Protein AF-A0A317LVK3-F1 (afdb_monomer_lite)

Secondary structure (DSSP, 8-state):
-HHHHHHHHHHHHHH-TTTTSSS-HHHHHHHHHHHHHH--S---HHHHHHHHGGGHHHH--TT------HHHHHHHHHH----SEEEEEETTEEEEEEE-SS-TTSPTT-B--EETTEEHHHHHHHHHTTS--STT--HHHHHHHHHHHHHHGGGS-S--S-SS---

Sequence (167 aa):
MKADILFLKRKLEKIHPDLYRYTPRPAFKTFFDSLYYSINKPMNEQGFFSLITLLHAKTGDGHTMLLPSETMTNHTNTRGKLLPFTLTYIDGKLYIVENCSADSSIEKGEEIVKINGEKTAAIMSQLMARQIRDGYNQTYPIWILNHYFRGLLQFRVRSARSLFPRT

Foldseek 3Di:
DLVVLVVVVVCCVVDPPPQCVQPHPVRVVVLSVLLNVVPPDDDDQLQNLLSCLLVQQNSLAQPDDDDGDPVVVVCLVPPNPFDQFQWADDPLWIFGCDGRDPDPVDDGGDTDQDDPNHGVSVLLVSLQSSDHHRRPDSPVSRVCCNVCVRSSSSSGDPDDPDSDDDD

Radius of gyration: 17.15 Å; chains: 1; bounding box: 38×33×48 Å

Structure (mmCIF, N/CA/C/O backbone):
data_AF-A0A317LVK3-F1
#
_entry.id   AF-A0A317LVK3-F1
#
loop_
_atom_site.group_PDB
_atom_site.id
_atom_site.type_symbol
_atom_site.label_atom_id
_atom_site.label_alt_id
_atom_site.label_comp_id
_atom_site.label_asym_id
_atom_site.label_entity_id
_atom_site.label_seq_id
_atom_site.pdbx_PDB_ins_code
_atom_site.Cartn_x
_atom_site.Cartn_y
_atom_site.Cartn_z
_atom_site.occupancy
_atom_site.B_iso_or_equiv
_atom_site.auth_seq_id
_atom_site.auth_comp_id
_atom_site.auth_asym_id
_atom_site.auth_atom_id
_atom_site.pdbx_PDB_model_num
ATOM 1 N N . MET A 1 1 ? 9.146 14.727 -10.395 1.00 93.44 1 MET A N 1
ATOM 2 C CA . MET A 1 1 ? 8.175 13.605 -10.373 1.00 93.44 1 MET A CA 1
ATOM 3 C C . MET A 1 1 ? 8.176 12.761 -11.649 1.00 93.44 1 MET A C 1
ATOM 5 O O . MET A 1 1 ? 8.537 11.597 -11.576 1.00 93.44 1 MET A O 1
ATOM 9 N N . LYS A 1 2 ? 7.799 13.280 -12.833 1.00 95.81 2 LYS A N 1
ATOM 10 C CA . LYS A 1 2 ? 7.800 12.469 -14.078 1.00 95.81 2 LYS A CA 1
ATOM 11 C C . LYS A 1 2 ? 9.177 11.889 -14.428 1.00 95.81 2 LYS A C 1
ATOM 13 O O . LYS A 1 2 ? 9.276 10.714 -14.765 1.00 95.81 2 LYS A O 1
ATOM 18 N N . ALA A 1 3 ? 10.230 12.698 -14.306 1.00 96.56 3 ALA A N 1
ATOM 19 C CA . ALA A 1 3 ? 11.607 12.240 -14.488 1.00 96.56 3 ALA A CA 1
ATOM 20 C C . ALA A 1 3 ? 11.991 11.138 -13.480 1.00 96.56 3 ALA A C 1
ATOM 22 O O . ALA A 1 3 ? 12.638 10.169 -13.867 1.00 96.56 3 ALA A O 1
ATOM 23 N N . ASP A 1 4 ? 11.517 11.229 -12.234 1.00 95.88 4 ASP A N 1
ATOM 24 C CA . ASP A 1 4 ? 11.780 10.234 -11.186 1.00 95.88 4 ASP A CA 1
ATOM 25 C C . ASP A 1 4 ? 11.115 8.884 -11.492 1.00 95.88 4 ASP A C 1
ATOM 27 O O . ASP A 1 4 ? 11.733 7.844 -11.290 1.00 95.88 4 ASP A O 1
ATOM 31 N N . ILE A 1 5 ? 9.902 8.877 -12.067 1.00 96.94 5 ILE A N 1
ATOM 32 C CA . ILE A 1 5 ? 9.251 7.645 -12.556 1.00 96.94 5 ILE A CA 1
ATOM 33 C C . ILE A 1 5 ? 10.097 6.972 -13.642 1.00 96.94 5 ILE A C 1
ATOM 35 O O . ILE A 1 5 ? 10.310 5.759 -13.603 1.00 96.94 5 ILE A O 1
ATOM 39 N N . LEU A 1 6 ? 10.601 7.750 -14.606 1.00 97.62 6 LEU A N 1
ATOM 40 C CA . LEU A 1 6 ? 11.443 7.224 -15.684 1.00 97.62 6 LEU A CA 1
ATOM 41 C C . LEU A 1 6 ? 12.787 6.712 -15.155 1.00 97.62 6 LEU A C 1
ATOM 43 O O . LEU A 1 6 ? 13.278 5.677 -15.608 1.00 97.62 6 LEU A O 1
ATOM 47 N N . PHE A 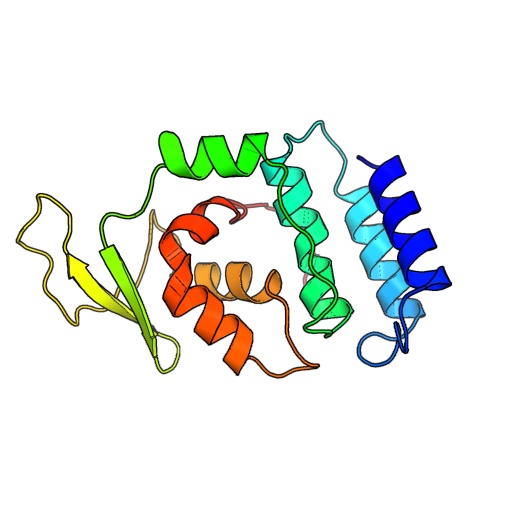1 7 ? 13.373 7.417 -14.187 1.00 97.81 7 PHE A N 1
ATOM 48 C CA . PHE A 1 7 ? 14.594 6.996 -13.514 1.00 97.81 7 PHE A CA 1
ATOM 49 C C . PHE A 1 7 ? 14.388 5.684 -12.751 1.00 97.81 7 PHE A C 1
ATOM 51 O O . PHE A 1 7 ? 15.159 4.745 -12.949 1.00 97.81 7 PHE A O 1
ATOM 58 N N . LEU A 1 8 ? 13.325 5.591 -11.947 1.00 97.38 8 LEU A N 1
ATOM 59 C CA . LEU A 1 8 ? 12.967 4.393 -11.190 1.00 97.38 8 LEU A CA 1
ATOM 60 C C . LEU A 1 8 ? 12.777 3.192 -12.120 1.00 97.38 8 LEU A C 1
ATOM 62 O O . LEU A 1 8 ? 13.405 2.157 -11.905 1.00 97.38 8 LEU A O 1
ATOM 66 N N . LYS A 1 9 ? 11.996 3.351 -13.200 1.00 98.00 9 LYS A N 1
ATOM 67 C CA . LYS A 1 9 ? 11.800 2.304 -14.214 1.00 98.00 9 LYS A CA 1
ATOM 68 C C . LYS A 1 9 ? 13.133 1.794 -14.750 1.00 98.00 9 LYS A C 1
ATOM 70 O O . LYS A 1 9 ? 13.418 0.605 -14.674 1.00 98.00 9 LYS A O 1
ATOM 75 N N . ARG A 1 10 ? 13.970 2.708 -15.251 1.00 98.25 10 ARG A N 1
ATOM 76 C CA . ARG A 1 10 ? 15.276 2.374 -15.832 1.00 98.25 10 ARG A CA 1
ATOM 77 C C . ARG A 1 10 ? 16.188 1.662 -14.841 1.00 98.25 10 ARG A C 1
ATOM 79 O O . ARG A 1 10 ? 16.959 0.796 -15.241 1.00 98.25 10 ARG A O 1
ATOM 86 N N . LYS A 1 11 ? 16.160 2.062 -13.567 1.00 97.94 11 LYS A N 1
ATOM 87 C CA . LYS A 1 11 ? 16.967 1.425 -12.525 1.00 97.94 11 LYS A CA 1
ATOM 88 C C . LYS A 1 11 ? 16.484 0.009 -12.257 1.00 97.94 11 LYS A C 1
ATOM 90 O O . LYS A 1 11 ? 17.312 -0.889 -12.328 1.00 97.94 11 LYS A O 1
ATOM 95 N N . LEU A 1 12 ? 15.182 -0.197 -12.064 1.00 97.75 12 LEU A N 1
ATOM 96 C CA . LEU A 1 12 ? 14.600 -1.530 -11.882 1.00 97.75 12 LEU A CA 1
ATOM 97 C C . LEU A 1 12 ? 14.933 -2.448 -13.058 1.00 97.75 12 LEU A C 1
ATOM 99 O O . LEU A 1 12 ? 15.465 -3.529 -12.846 1.00 97.75 12 LEU A O 1
ATOM 103 N N . GLU A 1 13 ? 14.715 -1.994 -14.296 1.00 97.62 13 GLU A N 1
ATOM 104 C CA . GLU A 1 13 ? 15.012 -2.784 -15.501 1.00 97.62 13 GLU A CA 1
ATOM 105 C C . GLU A 1 13 ? 16.497 -3.157 -15.629 1.00 97.62 13 GLU A C 1
ATOM 107 O O . GLU A 1 13 ? 16.818 -4.145 -16.286 1.00 97.62 13 GLU A O 1
ATOM 112 N N . LYS A 1 14 ? 17.396 -2.370 -15.024 1.00 97.81 14 LYS A N 1
ATOM 113 C CA . LYS A 1 14 ? 18.843 -2.599 -15.066 1.00 97.81 14 LYS A CA 1
ATOM 114 C C . LYS A 1 14 ? 19.342 -3.512 -13.945 1.00 97.81 14 LYS A C 1
ATOM 116 O O . LYS A 1 14 ? 20.298 -4.244 -14.178 1.00 97.81 14 LYS A O 1
ATOM 121 N N . ILE A 1 15 ? 18.790 -3.398 -12.735 1.00 97.12 15 ILE A N 1
ATOM 122 C CA . ILE A 1 15 ? 19.402 -3.980 -11.525 1.00 97.12 15 ILE A CA 1
ATOM 123 C C . ILE A 1 15 ? 18.522 -4.997 -10.800 1.00 97.12 15 ILE A C 1
ATOM 125 O O . ILE A 1 15 ? 19.053 -5.777 -10.018 1.00 97.12 15 ILE A O 1
ATOM 129 N N . HIS A 1 16 ? 17.201 -4.973 -10.997 1.00 96.81 16 HIS A N 1
ATOM 130 C CA . HIS A 1 16 ? 16.296 -5.816 -10.223 1.00 96.81 16 HIS A CA 1
ATOM 131 C C . HIS A 1 16 ? 16.296 -7.246 -10.788 1.00 96.81 16 HIS A C 1
ATOM 133 O O . HIS A 1 16 ? 15.972 -7.427 -11.968 1.00 96.81 16 HIS A O 1
ATOM 139 N N . PRO A 1 17 ? 16.617 -8.268 -9.976 1.00 94.25 17 PRO A N 1
ATOM 140 C CA . PRO A 1 17 ? 16.591 -9.658 -10.423 1.00 94.25 17 PRO A CA 1
ATOM 141 C C . PRO A 1 17 ? 15.154 -10.086 -10.731 1.00 94.25 17 PRO A C 1
ATOM 143 O O . PRO A 1 17 ? 14.233 -9.697 -10.019 1.00 94.25 17 PRO A O 1
ATOM 146 N N . ASP A 1 18 ? 14.941 -10.863 -11.795 1.00 94.56 18 ASP A N 1
ATOM 147 C CA . ASP A 1 18 ? 13.629 -11.445 -12.118 1.00 94.56 18 ASP A CA 1
ATOM 148 C C . ASP A 1 18 ? 12.451 -10.443 -12.130 1.00 94.56 18 ASP A C 1
ATOM 150 O O . ASP A 1 18 ? 11.311 -10.802 -11.838 1.00 94.56 18 ASP A O 1
ATOM 154 N N . LEU A 1 19 ? 12.691 -9.180 -12.518 1.00 96.88 19 LEU A N 1
ATOM 155 C CA . LEU A 1 19 ? 11.702 -8.088 -12.452 1.00 96.88 19 LEU A CA 1
ATOM 156 C C . LEU A 1 19 ? 10.328 -8.440 -13.053 1.00 96.88 19 LEU A C 1
ATOM 158 O O . LEU A 1 19 ? 9.294 -7.954 -12.600 1.00 96.88 19 LEU A O 1
ATOM 162 N N . TYR A 1 20 ? 10.318 -9.277 -14.091 1.00 97.44 20 TYR A N 1
ATOM 163 C CA . TYR A 1 20 ? 9.113 -9.639 -14.836 1.00 97.44 20 TYR A CA 1
ATOM 164 C C . TYR A 1 20 ? 8.439 -10.933 -14.367 1.00 97.44 20 TYR A C 1
ATOM 166 O O . TYR A 1 20 ? 7.488 -11.377 -15.008 1.00 97.44 20 TYR A O 1
ATOM 174 N N . ARG A 1 21 ? 8.906 -11.542 -13.269 1.00 96.38 21 ARG A N 1
ATOM 175 C CA . ARG A 1 21 ? 8.413 -12.833 -12.763 1.00 96.38 21 ARG A CA 1
ATOM 176 C C . ARG A 1 21 ? 6.918 -12.825 -12.449 1.00 96.38 21 ARG A C 1
ATOM 178 O O . ARG A 1 21 ? 6.221 -13.763 -12.815 1.00 96.38 21 ARG A O 1
ATOM 185 N N . TYR A 1 22 ? 6.431 -11.769 -11.797 1.00 95.81 22 TYR A N 1
ATOM 186 C CA . TYR A 1 22 ? 5.023 -11.652 -11.384 1.00 95.81 22 TYR A CA 1
ATOM 187 C C . TYR A 1 22 ? 4.207 -10.688 -12.248 1.00 95.81 22 TYR A C 1
ATOM 189 O O . TYR A 1 22 ? 2.977 -10.761 -12.266 1.00 95.81 22 TYR A O 1
ATOM 197 N N . THR A 1 23 ? 4.884 -9.799 -12.981 1.00 96.94 23 THR A N 1
ATOM 198 C CA . THR A 1 23 ? 4.265 -8.867 -13.928 1.00 96.94 23 THR A CA 1
ATOM 199 C C . THR A 1 23 ? 5.014 -8.923 -15.263 1.00 96.94 23 THR A C 1
ATOM 201 O O . THR A 1 23 ? 6.120 -8.387 -15.356 1.00 96.94 23 THR A O 1
ATOM 204 N N . PRO A 1 24 ? 4.423 -9.502 -16.325 1.00 97.62 24 PRO A N 1
ATOM 205 C CA . PRO A 1 24 ? 5.060 -9.572 -17.637 1.00 97.62 24 PRO A CA 1
ATOM 206 C C . PRO A 1 24 ? 5.443 -8.193 -18.180 1.00 97.62 24 PRO A C 1
ATOM 208 O O . PRO A 1 24 ? 4.739 -7.205 -17.954 1.00 97.62 24 PRO A O 1
ATOM 211 N N . ARG A 1 25 ? 6.523 -8.125 -18.969 1.00 97.75 25 ARG A N 1
ATOM 212 C CA . ARG A 1 25 ? 7.073 -6.868 -19.511 1.00 97.75 25 ARG A CA 1
ATOM 213 C C . ARG A 1 25 ? 6.023 -5.935 -20.152 1.00 97.75 25 ARG A C 1
ATOM 215 O O . ARG A 1 25 ? 6.077 -4.742 -19.848 1.00 97.75 25 ARG A O 1
ATOM 222 N N . PRO A 1 26 ? 5.053 -6.403 -20.970 1.00 98.06 26 PRO A N 1
ATOM 223 C CA . PRO A 1 26 ? 4.007 -5.527 -21.507 1.00 98.06 26 PRO A CA 1
ATOM 224 C C . PRO A 1 26 ? 3.135 -4.893 -20.414 1.00 98.06 26 PRO A C 1
ATOM 226 O O . PRO A 1 26 ? 2.924 -3.683 -20.419 1.00 98.06 26 PRO A O 1
ATOM 229 N N . ALA A 1 27 ? 2.698 -5.682 -19.429 1.00 98.00 27 ALA A N 1
ATOM 230 C CA . ALA A 1 27 ? 1.905 -5.191 -18.303 1.00 98.00 27 ALA A CA 1
ATOM 231 C C . ALA A 1 27 ? 2.712 -4.234 -17.410 1.00 98.00 27 ALA A C 1
ATOM 233 O O . ALA A 1 27 ? 2.187 -3.220 -16.951 1.00 98.00 27 ALA A O 1
ATOM 234 N N . PHE A 1 28 ? 4.002 -4.513 -17.209 1.00 97.75 28 PHE A N 1
ATOM 235 C CA . PHE A 1 28 ? 4.907 -3.653 -16.449 1.00 97.75 28 PHE A CA 1
ATOM 236 C C . PHE A 1 28 ? 5.117 -2.301 -17.145 1.00 97.75 28 PHE A C 1
ATOM 238 O O . PHE A 1 28 ? 5.087 -1.252 -16.499 1.00 97.75 28 PHE A O 1
ATOM 245 N N . LYS A 1 29 ? 5.245 -2.301 -18.480 1.00 97.94 29 LYS A N 1
ATOM 246 C CA . LYS A 1 29 ? 5.276 -1.073 -19.283 1.00 97.94 29 LYS A CA 1
ATOM 247 C C . LYS A 1 29 ? 3.986 -0.267 -19.104 1.00 97.94 29 LYS A C 1
ATOM 249 O O . LYS A 1 29 ? 4.071 0.906 -18.756 1.00 97.94 29 LYS A O 1
ATOM 254 N N . THR A 1 30 ? 2.818 -0.891 -19.275 1.00 98.19 30 THR A N 1
ATOM 255 C CA . THR A 1 30 ? 1.515 -0.223 -19.104 1.00 98.19 30 THR A CA 1
ATOM 256 C C . THR A 1 30 ? 1.337 0.344 -17.696 1.00 98.19 30 THR A C 1
ATOM 258 O O . THR A 1 30 ? 0.798 1.439 -17.533 1.00 98.19 30 THR A O 1
ATOM 261 N N . PHE A 1 31 ? 1.822 -0.359 -16.670 1.00 97.75 31 PHE A N 1
ATOM 262 C CA . PHE A 1 31 ? 1.825 0.138 -15.297 1.00 97.75 31 PHE A CA 1
ATOM 263 C C . PHE A 1 31 ? 2.640 1.432 -15.167 1.00 97.75 31 PHE A C 1
ATOM 265 O O . PHE A 1 31 ? 2.116 2.431 -14.677 1.00 97.75 31 PHE A O 1
ATOM 272 N N . PHE A 1 32 ? 3.882 1.453 -15.658 1.00 98.12 32 PHE A N 1
ATOM 273 C CA . PHE A 1 32 ? 4.721 2.655 -15.610 1.00 98.12 32 PHE A CA 1
ATOM 274 C C . PHE A 1 32 ? 4.169 3.816 -16.439 1.00 98.12 32 PHE A C 1
ATOM 276 O O . PHE A 1 32 ? 4.235 4.960 -15.989 1.00 98.12 32 PHE A O 1
ATOM 283 N N . ASP A 1 33 ? 3.590 3.536 -17.608 1.00 97.81 33 ASP A N 1
ATOM 284 C CA . ASP A 1 33 ? 2.914 4.548 -18.422 1.00 97.81 33 ASP A CA 1
ATOM 285 C C . ASP A 1 33 ? 1.730 5.145 -17.635 1.00 97.81 33 ASP A C 1
ATOM 287 O O . ASP A 1 33 ? 1.583 6.365 -17.554 1.00 97.81 33 ASP A O 1
ATOM 291 N N . SER A 1 34 ? 0.945 4.302 -16.953 1.00 97.00 34 SER A N 1
ATOM 292 C CA . SER A 1 34 ? -0.172 4.742 -16.103 1.00 97.00 34 SER A CA 1
ATOM 293 C C . SER A 1 34 ? 0.297 5.636 -14.949 1.00 97.00 34 SER A C 1
ATOM 295 O O . SER A 1 34 ? -0.292 6.692 -14.714 1.00 97.00 34 SER A O 1
ATOM 297 N N . LEU A 1 35 ? 1.392 5.273 -14.265 1.00 95.62 35 LEU A N 1
ATOM 298 C CA . LEU A 1 35 ? 1.994 6.132 -13.238 1.00 95.62 35 LEU A CA 1
ATOM 299 C C . LEU A 1 35 ? 2.423 7.480 -13.831 1.00 95.62 35 LEU A C 1
ATOM 301 O O . LEU A 1 35 ? 2.094 8.530 -13.281 1.00 95.62 35 LEU A O 1
ATOM 305 N N . TYR A 1 36 ? 3.114 7.466 -14.971 1.00 96.69 36 TYR A N 1
ATOM 306 C CA . TYR A 1 36 ? 3.607 8.674 -15.628 1.00 96.69 36 TYR A CA 1
ATOM 307 C C . TYR A 1 36 ? 2.476 9.640 -16.015 1.00 96.69 36 TYR A C 1
ATOM 309 O O . TYR A 1 36 ? 2.575 10.841 -15.749 1.00 96.69 36 TYR A O 1
ATOM 317 N N . TYR A 1 37 ? 1.394 9.130 -16.612 1.00 96.06 37 TYR A N 1
ATOM 318 C CA . TYR A 1 37 ? 0.253 9.946 -17.037 1.00 96.06 37 TYR A CA 1
ATOM 319 C C . TYR A 1 37 ? -0.650 10.380 -15.877 1.00 96.06 37 TYR A C 1
ATOM 321 O O . TYR A 1 37 ? -1.288 11.428 -15.974 1.00 96.06 37 TYR A O 1
ATOM 329 N N . SER A 1 38 ? -0.652 9.654 -14.753 1.00 93.88 38 SER A N 1
ATOM 330 C CA . SER A 1 38 ? -1.362 10.089 -13.541 1.00 93.88 38 SER A CA 1
ATOM 331 C C . SER A 1 38 ? -0.775 11.363 -12.914 1.00 93.88 38 SER A C 1
ATOM 333 O O . SER A 1 38 ? -1.480 12.091 -12.214 1.00 93.88 38 SER A O 1
ATOM 335 N N . ILE A 1 39 ? 0.490 11.687 -13.210 1.00 93.12 39 ILE A N 1
ATOM 336 C CA . ILE A 1 39 ? 1.147 12.929 -12.781 1.00 93.12 39 ILE A CA 1
ATOM 337 C C . ILE A 1 39 ? 0.735 14.060 -13.736 1.00 93.12 39 ILE A C 1
ATOM 339 O O . ILE A 1 39 ? 1.494 14.496 -14.605 1.00 93.12 39 ILE A O 1
ATOM 343 N N . ASN A 1 40 ? -0.509 14.513 -13.598 1.00 91.69 40 ASN A N 1
ATOM 344 C CA . ASN A 1 40 ? -1.114 15.569 -14.419 1.00 91.69 40 ASN A CA 1
ATOM 345 C C . ASN A 1 40 ? -1.224 16.926 -13.704 1.00 91.69 40 ASN A C 1
ATOM 347 O O . ASN A 1 40 ? -1.614 17.917 -14.314 1.00 91.69 40 ASN A O 1
ATOM 351 N N . LYS A 1 41 ? -0.845 16.982 -12.427 1.00 89.69 41 LYS A N 1
ATOM 352 C CA . LYS A 1 41 ? -0.810 18.186 -11.594 1.00 89.69 41 LYS A CA 1
ATOM 353 C C . LYS A 1 41 ? 0.336 18.094 -10.583 1.00 89.69 41 LYS A C 1
ATOM 355 O O . LYS A 1 41 ? 0.813 16.986 -10.322 1.00 89.69 41 LYS A O 1
ATOM 360 N N . PRO A 1 42 ? 0.780 19.218 -9.998 1.00 89.62 42 PRO A N 1
ATOM 361 C CA . PRO A 1 42 ? 1.693 19.183 -8.865 1.00 89.62 42 PRO A CA 1
ATOM 362 C C . PRO A 1 42 ? 1.136 18.304 -7.736 1.00 89.62 42 PRO A C 1
ATOM 364 O O . PRO A 1 42 ? -0.050 18.361 -7.410 1.00 89.62 42 PRO A O 1
ATOM 367 N N . MET A 1 43 ? 1.997 17.480 -7.150 1.00 90.81 43 MET A N 1
ATOM 368 C CA . MET A 1 43 ? 1.699 16.620 -6.009 1.00 90.81 43 MET A CA 1
ATOM 369 C C . MET A 1 43 ? 2.773 16.864 -4.957 1.00 90.81 43 MET A C 1
ATOM 371 O O . MET A 1 43 ? 3.926 17.140 -5.292 1.00 90.81 43 MET A O 1
ATOM 375 N N . ASN A 1 44 ? 2.391 16.763 -3.690 1.00 90.94 44 ASN A N 1
ATOM 376 C CA . AS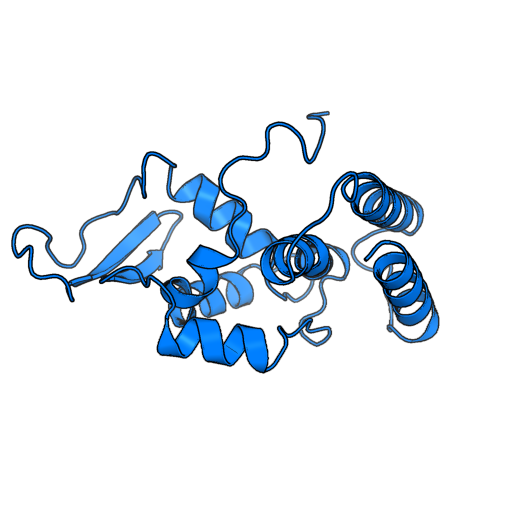N A 1 44 ? 3.356 16.739 -2.602 1.00 90.94 44 ASN A CA 1
ATOM 377 C C . ASN A 1 44 ? 4.030 15.359 -2.512 1.00 90.94 44 ASN A C 1
ATOM 379 O O . ASN A 1 44 ? 3.610 14.394 -3.160 1.00 90.94 44 ASN A O 1
ATOM 383 N N . GLU A 1 45 ? 5.062 15.270 -1.677 1.00 91.56 45 GLU A N 1
ATOM 384 C CA . GLU A 1 45 ? 5.811 14.033 -1.456 1.00 91.56 45 GLU A CA 1
ATOM 385 C C . GLU A 1 45 ? 4.899 12.865 -1.062 1.00 91.56 45 GLU A C 1
ATOM 387 O O . GLU A 1 45 ? 4.984 11.799 -1.659 1.00 91.56 45 GLU A O 1
ATOM 392 N N . GLN A 1 46 ? 3.963 13.079 -0.133 1.00 90.19 46 GLN A N 1
ATOM 393 C CA . GLN A 1 46 ? 3.028 12.048 0.323 1.00 90.19 46 GLN A CA 1
ATOM 394 C C . GLN A 1 46 ? 2.182 11.479 -0.821 1.00 90.19 46 GLN A C 1
ATOM 396 O O . GLN A 1 46 ? 2.011 10.263 -0.921 1.00 90.19 46 GLN A O 1
ATOM 401 N N . GLY A 1 47 ? 1.660 12.338 -1.699 1.00 91.81 47 GLY A N 1
ATOM 402 C CA . GLY A 1 47 ? 0.885 11.922 -2.863 1.00 91.81 47 GLY A CA 1
ATOM 403 C C . GLY A 1 47 ? 1.734 11.147 -3.869 1.00 91.81 47 GLY A C 1
ATOM 404 O O . GLY A 1 47 ? 1.291 10.117 -4.375 1.00 91.81 47 GLY A O 1
ATOM 405 N N . PHE A 1 48 ? 2.961 11.606 -4.124 1.00 93.81 48 PHE A N 1
ATOM 406 C CA . PHE A 1 48 ? 3.894 10.913 -5.011 1.00 93.81 48 PHE A CA 1
ATOM 407 C C . PHE A 1 48 ? 4.324 9.555 -4.438 1.00 93.81 48 PHE A C 1
ATOM 409 O O . PHE A 1 48 ? 4.277 8.549 -5.141 1.00 93.81 48 PHE A O 1
ATOM 416 N N . PHE A 1 49 ? 4.642 9.492 -3.145 1.00 93.81 49 PHE A N 1
ATOM 417 C CA . PHE A 1 49 ? 4.994 8.267 -2.429 1.00 93.81 49 PHE A CA 1
ATOM 418 C C . PHE A 1 49 ? 3.849 7.244 -2.452 1.00 93.81 49 PHE A C 1
ATOM 420 O O . PHE A 1 49 ? 4.041 6.072 -2.783 1.00 93.81 49 PHE A O 1
ATOM 427 N N . SER A 1 50 ? 2.619 7.703 -2.205 1.00 92.94 50 SER A N 1
ATOM 428 C CA . SER A 1 50 ? 1.408 6.872 -2.279 1.00 92.94 50 SER A CA 1
ATOM 429 C C . SER A 1 50 ? 1.147 6.316 -3.684 1.00 92.94 50 SER A C 1
ATOM 431 O O . SER A 1 50 ? 0.457 5.305 -3.823 1.00 92.94 50 SER A O 1
ATOM 433 N N . LEU A 1 51 ? 1.654 6.976 -4.727 1.00 93.88 51 LEU A N 1
ATOM 434 C CA . LEU A 1 51 ? 1.550 6.528 -6.112 1.00 93.88 51 LEU A CA 1
ATOM 435 C C . LEU A 1 51 ? 2.623 5.476 -6.435 1.00 93.88 51 LEU A C 1
ATOM 437 O O . LEU A 1 51 ? 2.291 4.402 -6.931 1.00 93.88 51 LEU A O 1
ATOM 441 N N . ILE A 1 52 ? 3.894 5.757 -6.130 1.00 95.56 52 ILE A N 1
ATOM 442 C CA . ILE A 1 52 ? 5.011 4.865 -6.488 1.00 95.56 52 ILE A CA 1
ATOM 443 C C . ILE A 1 52 ? 5.022 3.561 -5.685 1.00 95.56 52 ILE A C 1
ATOM 445 O O . ILE A 1 52 ? 5.432 2.536 -6.216 1.00 95.56 52 ILE A O 1
ATOM 449 N N . THR A 1 53 ? 4.509 3.555 -4.452 1.00 96.06 53 THR A N 1
ATOM 450 C CA . THR A 1 53 ? 4.417 2.342 -3.611 1.00 96.06 53 THR A CA 1
ATOM 451 C C . THR A 1 53 ? 3.496 1.261 -4.182 1.00 96.06 53 THR A C 1
ATOM 453 O O . THR A 1 53 ? 3.621 0.097 -3.808 1.00 96.06 53 THR A O 1
ATOM 456 N N . LEU A 1 54 ? 2.636 1.582 -5.159 1.00 95.69 54 LEU A N 1
ATOM 457 C CA . LEU A 1 54 ? 1.897 0.574 -5.935 1.00 95.69 54 LEU A CA 1
ATOM 458 C C . LEU A 1 54 ? 2.824 -0.386 -6.704 1.00 95.69 54 LEU A C 1
ATOM 460 O O . LEU A 1 54 ? 2.391 -1.467 -7.103 1.00 95.69 54 LEU A O 1
ATOM 464 N N . LEU A 1 55 ? 4.091 -0.005 -6.904 1.00 96.94 55 LEU A N 1
ATOM 465 C CA . LEU A 1 55 ? 5.119 -0.848 -7.505 1.00 96.94 55 LEU A CA 1
ATOM 466 C C . LEU A 1 55 ? 5.337 -2.145 -6.720 1.00 96.94 55 LEU A C 1
ATOM 468 O O . LEU A 1 55 ? 5.565 -3.173 -7.349 1.00 96.94 55 LEU A O 1
ATOM 472 N N . HIS A 1 56 ? 5.224 -2.124 -5.388 1.00 96.50 56 HIS A N 1
ATOM 473 C CA . HIS A 1 56 ? 5.500 -3.290 -4.545 1.00 96.50 56 HIS A CA 1
ATOM 474 C C . HIS A 1 56 ? 4.657 -4.514 -4.946 1.00 96.50 56 HIS A C 1
ATOM 476 O O . HIS A 1 56 ? 5.154 -5.635 -5.024 1.00 96.50 56 HIS A O 1
ATOM 482 N N . ALA A 1 57 ? 3.384 -4.303 -5.294 1.00 94.38 57 ALA A N 1
ATOM 483 C CA . ALA A 1 57 ? 2.509 -5.374 -5.770 1.00 94.38 57 ALA A CA 1
ATOM 484 C C . ALA A 1 57 ? 2.817 -5.834 -7.210 1.00 94.38 57 ALA A C 1
ATOM 486 O O . ALA A 1 57 ? 2.336 -6.885 -7.625 1.00 94.38 57 ALA A O 1
ATOM 487 N N . LYS A 1 58 ? 3.563 -5.042 -7.991 1.00 95.75 58 LYS A N 1
ATOM 488 C CA . LYS A 1 58 ? 3.957 -5.363 -9.373 1.00 95.75 58 LYS A CA 1
ATOM 489 C C . LYS A 1 58 ? 5.292 -6.087 -9.442 1.00 95.75 58 LYS A C 1
ATOM 491 O O . LYS A 1 58 ? 5.431 -6.981 -10.273 1.00 95.75 58 LYS A O 1
ATOM 496 N N . THR A 1 59 ? 6.242 -5.721 -8.586 1.00 96.12 59 THR A N 1
ATOM 497 C CA . THR A 1 59 ? 7.506 -6.451 -8.452 1.00 96.12 59 THR A CA 1
ATOM 498 C C . THR A 1 59 ? 7.306 -7.761 -7.709 1.00 96.12 59 THR A C 1
ATOM 500 O O . THR A 1 59 ? 7.958 -8.731 -8.066 1.00 96.12 59 THR A O 1
ATOM 503 N N . GLY A 1 60 ? 6.389 -7.812 -6.732 1.00 95.12 60 GLY A N 1
ATOM 504 C CA . GLY A 1 60 ? 6.146 -9.017 -5.936 1.00 95.12 60 GLY A CA 1
ATOM 505 C C . GLY A 1 60 ? 7.390 -9.469 -5.168 1.00 95.12 60 GLY A C 1
ATOM 506 O O . GLY A 1 60 ? 7.603 -10.670 -5.022 1.00 95.12 60 GLY A O 1
ATOM 507 N N . ASP A 1 61 ? 8.221 -8.514 -4.747 1.00 95.12 61 ASP A N 1
ATOM 508 C CA . ASP A 1 61 ? 9.471 -8.753 -4.027 1.00 95.12 61 ASP A CA 1
ATOM 509 C C . ASP A 1 61 ? 9.444 -8.068 -2.653 1.00 95.12 61 ASP A C 1
ATOM 511 O O . ASP A 1 61 ? 9.229 -6.853 -2.558 1.00 95.12 61 ASP A O 1
ATOM 515 N N . GLY A 1 62 ? 9.679 -8.848 -1.593 1.00 93.44 62 GLY A N 1
ATOM 516 C CA . GLY A 1 62 ? 9.810 -8.378 -0.218 1.00 93.44 62 GLY A CA 1
ATOM 517 C C . GLY A 1 62 ? 11.043 -7.506 0.048 1.00 93.44 62 GLY A C 1
ATOM 518 O O . GLY A 1 62 ? 11.067 -6.794 1.048 1.00 93.44 62 GLY A O 1
ATOM 519 N N . HIS A 1 63 ? 12.045 -7.509 -0.836 1.00 93.50 63 HIS A N 1
ATOM 520 C CA . HIS A 1 63 ? 13.333 -6.833 -0.620 1.00 93.50 63 HIS A CA 1
ATOM 521 C C . HIS A 1 63 ? 13.468 -5.504 -1.371 1.00 93.50 63 HIS A C 1
ATOM 523 O O . HIS A 1 63 ? 14.391 -4.729 -1.112 1.00 93.50 63 HIS A O 1
ATOM 529 N N . THR A 1 64 ? 12.528 -5.195 -2.265 1.00 93.75 64 THR A N 1
ATOM 530 C CA . THR A 1 64 ? 12.503 -3.932 -3.006 1.00 93.75 64 THR A CA 1
ATOM 531 C C . THR A 1 64 ? 11.576 -2.937 -2.313 1.00 93.75 64 THR A C 1
ATOM 533 O O . THR A 1 64 ? 10.393 -2.820 -2.638 1.00 93.75 64 THR A O 1
ATOM 536 N N . MET A 1 65 ? 12.130 -2.213 -1.336 1.00 91.94 65 MET A N 1
ATOM 537 C CA . MET A 1 65 ? 11.400 -1.240 -0.519 1.00 91.94 65 MET A CA 1
ATOM 538 C C . MET A 1 65 ? 11.565 0.196 -1.016 1.00 91.94 65 MET A C 1
ATOM 540 O O . MET A 1 65 ? 12.677 0.694 -1.191 1.00 91.94 65 MET A O 1
ATOM 544 N N . LEU A 1 66 ? 10.442 0.896 -1.157 1.00 93.94 66 LEU A N 1
ATOM 545 C CA . LEU A 1 66 ? 10.406 2.350 -1.280 1.00 93.94 66 LEU A CA 1
ATOM 546 C C . LEU A 1 66 ? 10.154 2.961 0.096 1.00 93.94 66 LEU A C 1
ATOM 548 O O . LEU A 1 66 ? 9.122 2.699 0.715 1.00 93.94 66 LEU A O 1
ATOM 552 N N . LEU A 1 67 ? 11.083 3.799 0.552 1.00 92.06 67 LEU A N 1
ATOM 553 C CA . LEU A 1 67 ? 10.988 4.485 1.836 1.00 92.06 67 LEU A CA 1
ATOM 554 C C . LEU A 1 67 ? 10.632 5.967 1.648 1.00 92.06 67 LEU A C 1
ATOM 556 O O . LEU A 1 67 ? 11.062 6.582 0.666 1.00 92.06 67 LEU A O 1
ATOM 560 N N . PRO A 1 68 ? 9.830 6.540 2.559 1.00 91.12 68 PRO A N 1
ATOM 561 C CA . PRO A 1 68 ? 9.579 7.976 2.594 1.00 91.12 68 PRO A CA 1
ATOM 562 C C . PRO A 1 68 ? 10.867 8.748 2.916 1.00 91.12 68 PRO A C 1
ATOM 564 O O . PRO A 1 68 ? 11.799 8.179 3.487 1.00 91.12 68 PRO A O 1
ATOM 567 N N . SER A 1 69 ? 10.928 10.051 2.612 1.00 93.69 69 SER A N 1
ATOM 568 C CA . SER A 1 69 ? 12.042 10.863 3.110 1.00 93.69 69 SER A CA 1
ATOM 569 C C . SER A 1 69 ? 12.038 10.935 4.637 1.00 93.69 69 SER A C 1
ATOM 571 O O . SER A 1 69 ? 11.011 10.744 5.304 1.00 93.69 69 SER A O 1
ATOM 573 N N . GLU A 1 70 ? 13.188 11.284 5.204 1.00 92.94 70 GLU A N 1
ATOM 574 C CA . GLU A 1 70 ? 13.306 11.566 6.632 1.00 92.94 70 GLU A CA 1
ATOM 575 C C . GLU A 1 70 ? 12.363 12.704 7.055 1.00 92.94 70 GLU A C 1
ATOM 577 O O . GLU A 1 70 ? 11.685 12.608 8.075 1.00 92.94 70 GLU A O 1
ATOM 582 N N . THR A 1 71 ? 12.226 13.747 6.228 1.00 91.75 71 THR A N 1
ATOM 583 C CA . THR A 1 71 ? 11.311 14.867 6.485 1.00 91.75 71 THR A CA 1
ATOM 584 C C . THR A 1 71 ? 9.863 14.400 6.603 1.00 91.75 71 THR A C 1
ATOM 586 O O . THR A 1 71 ? 9.174 14.765 7.558 1.00 91.75 71 THR A O 1
ATOM 589 N N . MET A 1 72 ? 9.394 13.562 5.675 1.00 88.94 72 MET A N 1
ATOM 590 C CA . MET A 1 72 ? 8.032 13.029 5.723 1.00 88.9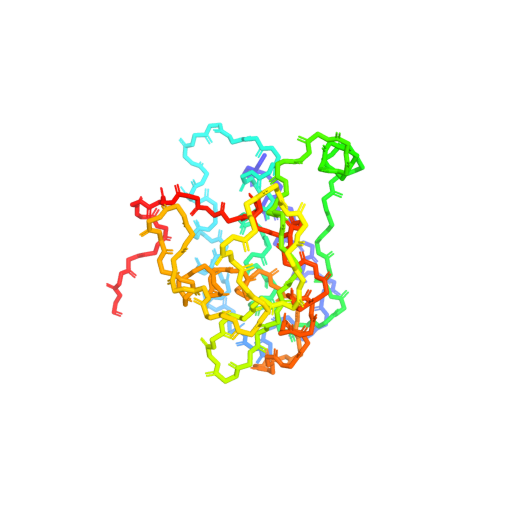4 72 MET A CA 1
ATOM 591 C C . MET A 1 72 ? 7.833 12.060 6.892 1.00 88.94 72 MET A C 1
ATOM 593 O O . MET A 1 72 ? 6.784 12.084 7.542 1.00 88.94 72 MET A O 1
ATOM 597 N N . THR A 1 73 ? 8.843 11.248 7.204 1.00 88.25 73 THR A N 1
ATOM 598 C CA . THR A 1 73 ? 8.833 10.342 8.362 1.00 88.25 73 THR A CA 1
ATOM 599 C C . THR A 1 73 ? 8.704 11.128 9.668 1.00 88.25 73 THR A C 1
ATOM 601 O O . THR A 1 73 ? 7.793 10.883 10.459 1.00 88.25 73 THR A O 1
ATOM 604 N N . ASN A 1 74 ? 9.537 12.152 9.856 1.00 87.94 74 ASN A N 1
ATOM 605 C CA . ASN A 1 74 ? 9.519 13.010 11.039 1.00 87.94 74 ASN A CA 1
ATOM 606 C C . ASN A 1 74 ? 8.207 13.791 11.159 1.00 87.94 74 ASN A C 1
ATOM 608 O O . ASN A 1 74 ? 7.641 13.891 12.250 1.00 87.94 74 ASN A O 1
ATOM 612 N N . HIS A 1 75 ? 7.674 14.298 10.044 1.00 85.62 75 HIS A N 1
ATOM 613 C CA . HIS A 1 75 ? 6.372 14.962 10.034 1.00 85.62 75 HIS A CA 1
ATOM 614 C C . HIS A 1 75 ? 5.251 14.018 10.486 1.00 85.62 75 HIS A C 1
ATOM 616 O O . HIS A 1 75 ? 4.411 14.396 11.299 1.00 85.62 75 HIS A O 1
ATOM 622 N N . THR A 1 76 ? 5.263 12.776 10.003 1.00 81.12 76 THR A N 1
ATOM 623 C CA . THR A 1 76 ? 4.287 11.746 10.383 1.00 81.12 76 THR A CA 1
ATOM 624 C C . THR A 1 76 ? 4.344 11.445 11.876 1.00 81.12 76 THR A C 1
ATOM 626 O O . THR A 1 76 ? 3.312 11.447 12.541 1.00 81.12 76 THR A O 1
ATOM 629 N N . ASN A 1 77 ? 5.548 11.241 12.410 1.00 80.69 77 ASN A N 1
ATOM 630 C CA . ASN A 1 77 ? 5.746 10.861 13.808 1.00 80.69 77 ASN A CA 1
ATOM 631 C C . ASN A 1 77 ? 5.383 11.982 14.790 1.00 80.69 77 ASN A C 1
ATOM 633 O O . ASN A 1 77 ? 4.922 11.703 15.891 1.00 80.69 77 ASN A O 1
ATOM 637 N N . THR A 1 78 ? 5.582 13.245 14.404 1.00 82.19 78 THR A N 1
ATOM 638 C CA . THR A 1 78 ? 5.399 14.397 15.308 1.00 82.19 78 THR A CA 1
ATOM 639 C C . THR A 1 78 ? 4.070 15.125 15.127 1.00 82.19 78 THR A C 1
ATOM 641 O O . THR A 1 78 ? 3.569 15.729 16.071 1.00 82.19 78 THR A O 1
ATOM 644 N N . ARG A 1 79 ? 3.500 15.112 13.916 1.00 77.62 79 ARG A N 1
ATOM 645 C CA . ARG A 1 79 ? 2.314 15.909 13.548 1.00 77.62 79 ARG A CA 1
ATOM 646 C C . ARG A 1 79 ? 1.217 15.096 12.862 1.00 77.62 79 ARG A C 1
ATOM 648 O O . ARG A 1 79 ? 0.174 15.655 12.515 1.00 77.62 79 ARG A O 1
ATOM 655 N N . GLY A 1 80 ? 1.432 13.800 12.641 1.00 71.12 80 GLY A N 1
ATOM 656 C CA . GLY A 1 80 ? 0.459 12.930 11.995 1.00 71.12 80 GLY A CA 1
ATOM 657 C C . GLY A 1 80 ? -0.836 12.833 12.798 1.00 71.12 80 GLY A C 1
ATOM 658 O O . GLY A 1 80 ? -0.831 12.569 13.999 1.00 71.12 80 GLY A O 1
ATOM 659 N N . LYS A 1 81 ? -1.978 13.008 12.125 1.00 77.94 81 LYS A N 1
ATOM 660 C CA . LYS A 1 81 ? -3.288 12.697 12.712 1.00 77.94 81 LYS A CA 1
ATOM 661 C C . LYS A 1 81 ? -3.472 11.183 12.715 1.00 77.94 81 LYS A C 1
ATOM 663 O O . LYS A 1 81 ? -3.942 10.614 11.730 1.00 77.94 81 LYS A O 1
ATOM 668 N N . LEU A 1 82 ? -3.071 10.543 13.807 1.00 83.81 82 LEU A N 1
ATOM 669 C CA . LEU A 1 82 ? -3.210 9.103 13.985 1.00 83.81 82 LEU A CA 1
ATOM 670 C C . LEU A 1 82 ? -4.609 8.752 14.489 1.00 83.81 82 LEU A C 1
ATOM 672 O O . LEU A 1 82 ? -5.202 9.472 15.290 1.00 83.81 82 LEU A O 1
ATOM 676 N N . LEU A 1 83 ? -5.118 7.610 14.035 1.00 88.88 83 LEU A N 1
ATOM 677 C CA . LEU A 1 83 ? -6.334 7.033 14.592 1.00 88.88 83 LEU A CA 1
ATOM 678 C C . LEU A 1 83 ? -6.080 6.669 16.074 1.00 88.88 83 LEU A C 1
ATOM 680 O O . LEU A 1 83 ? -5.042 6.051 16.354 1.00 88.88 83 LEU A O 1
ATOM 684 N N . PRO A 1 84 ? -6.977 7.027 17.015 1.00 91.31 84 PRO A N 1
ATOM 685 C CA . PRO A 1 84 ? -6.798 6.772 18.446 1.00 91.31 84 PRO A CA 1
ATOM 686 C C . PRO A 1 84 ? -7.186 5.334 18.832 1.00 91.31 84 PRO A C 1
ATOM 688 O O . PRO A 1 84 ? -7.696 5.096 19.919 1.00 91.31 84 PRO A O 1
ATOM 691 N N . PHE A 1 85 ? -6.955 4.377 17.934 1.00 93.00 85 PHE A N 1
ATOM 692 C CA . PHE A 1 85 ? -7.249 2.963 18.136 1.00 93.00 85 PHE A CA 1
ATOM 693 C C . PHE A 1 85 ? -6.048 2.135 17.693 1.00 93.00 85 PHE A C 1
ATOM 695 O O . PHE A 1 85 ? -5.454 2.415 16.642 1.00 93.00 85 PHE A O 1
ATOM 702 N N . THR A 1 86 ? -5.708 1.107 18.464 1.00 92.81 86 THR A N 1
ATOM 703 C CA . THR A 1 86 ? -4.913 -0.012 17.950 1.00 92.81 86 THR A CA 1
ATOM 704 C C . THR A 1 86 ? -5.873 -1.030 17.350 1.00 92.81 86 THR A C 1
ATOM 706 O O . THR A 1 86 ? -6.969 -1.250 17.869 1.00 92.81 86 THR A O 1
ATOM 709 N N . LEU A 1 87 ? -5.506 -1.587 16.198 1.00 95.06 87 LEU A N 1
ATOM 710 C CA . LEU A 1 87 ? -6.416 -2.365 15.367 1.00 95.06 87 LEU A CA 1
ATOM 711 C C . LEU A 1 87 ? -5.772 -3.678 14.956 1.00 95.06 87 LEU A C 1
ATOM 713 O O . LEU A 1 87 ? -4.560 -3.736 14.765 1.00 95.06 87 LEU A O 1
ATOM 717 N N . THR A 1 88 ? -6.598 -4.692 14.740 1.00 96.50 88 THR A N 1
ATOM 718 C CA . THR A 1 88 ? -6.179 -5.953 14.131 1.00 96.50 88 THR A CA 1
ATOM 719 C C . THR A 1 88 ? -7.088 -6.302 12.962 1.00 96.50 88 THR A C 1
ATOM 721 O O . THR A 1 88 ? -8.300 -6.088 13.015 1.00 96.50 88 THR A O 1
ATOM 724 N N . TYR A 1 89 ? -6.498 -6.803 11.883 1.00 97.12 89 TYR A N 1
ATOM 725 C CA . TYR A 1 89 ? -7.195 -7.289 10.705 1.00 97.12 89 TYR A CA 1
ATOM 726 C C . TYR A 1 89 ? -7.245 -8.814 10.723 1.00 97.12 89 TYR A C 1
ATOM 728 O O . TYR A 1 89 ? -6.205 -9.471 10.642 1.00 97.12 89 TYR A O 1
ATOM 736 N N . ILE A 1 90 ? -8.456 -9.359 10.829 1.00 95.44 90 ILE A N 1
ATOM 737 C CA . ILE A 1 90 ? -8.731 -10.794 10.939 1.00 95.44 90 ILE A CA 1
ATOM 738 C C . ILE A 1 90 ? -9.903 -11.112 10.011 1.00 95.44 90 ILE A C 1
ATOM 740 O O . ILE A 1 90 ? -10.912 -10.410 10.030 1.00 95.44 90 ILE A O 1
ATOM 744 N N . ASP A 1 91 ? -9.752 -12.133 9.165 1.00 94.06 91 ASP A N 1
ATOM 745 C CA . ASP A 1 91 ? -10.806 -12.661 8.286 1.00 94.06 91 ASP A CA 1
ATOM 746 C C . ASP A 1 91 ? -11.580 -11.597 7.494 1.00 94.06 91 ASP A C 1
ATOM 748 O O . ASP A 1 91 ? -12.805 -11.611 7.376 1.00 94.06 91 ASP A O 1
ATOM 752 N N . GLY A 1 92 ? -10.852 -10.629 6.936 1.00 93.94 92 GLY A N 1
ATOM 753 C CA . GLY A 1 92 ? -11.453 -9.587 6.107 1.00 93.94 92 GLY A CA 1
ATOM 754 C C . GLY A 1 92 ? -11.962 -8.364 6.874 1.00 93.94 92 GLY A C 1
ATOM 755 O O . GLY A 1 92 ? -12.386 -7.395 6.238 1.00 93.94 92 GLY A O 1
ATOM 756 N N . LYS A 1 93 ? -11.896 -8.379 8.209 1.00 96.88 93 LYS A N 1
ATOM 757 C CA . LYS A 1 93 ? -12.506 -7.389 9.101 1.00 96.88 93 LYS A CA 1
ATOM 758 C C . LYS A 1 93 ? -11.479 -6.717 9.999 1.00 96.88 93 LYS A C 1
ATOM 760 O O . LYS A 1 93 ? -10.439 -7.285 10.307 1.00 96.88 93 LYS A O 1
ATOM 765 N N . LEU A 1 94 ? -11.770 -5.479 10.391 1.00 97.12 94 LEU A N 1
ATOM 766 C CA . LEU A 1 94 ? -10.891 -4.649 11.210 1.00 97.12 94 LEU A CA 1
ATOM 767 C C . LEU A 1 94 ? -11.510 -4.481 12.596 1.00 97.12 94 LEU A C 1
ATOM 769 O O . LEU A 1 94 ? -12.609 -3.946 12.700 1.00 97.12 94 LEU A O 1
ATOM 773 N N . TYR A 1 95 ? -10.802 -4.908 13.635 1.00 97.56 95 TYR A N 1
ATOM 774 C CA . TYR A 1 95 ? -11.286 -4.918 15.013 1.00 97.56 95 TYR A CA 1
ATOM 775 C C . TYR A 1 95 ? -10.451 -4.021 15.914 1.00 97.56 95 TYR A C 1
ATOM 777 O O . TYR A 1 95 ? -9.245 -3.874 15.704 1.00 97.56 95 TYR A O 1
ATOM 785 N N . ILE A 1 96 ? -11.087 -3.453 16.935 1.00 96.94 96 ILE A N 1
ATOM 786 C CA . ILE A 1 96 ? -10.425 -2.639 17.955 1.00 96.94 96 ILE A CA 1
ATOM 787 C C . ILE A 1 96 ? -9.728 -3.543 18.969 1.00 96.94 96 ILE A C 1
ATOM 789 O O . ILE A 1 96 ? -10.363 -4.369 19.618 1.00 96.94 96 ILE A O 1
ATOM 793 N N . VAL A 1 97 ? -8.418 -3.363 19.131 1.00 96.62 97 VAL A N 1
ATOM 794 C CA . VAL A 1 97 ? -7.626 -4.034 20.175 1.00 96.62 97 VAL A CA 1
ATOM 795 C C . VAL A 1 97 ? -7.565 -3.153 21.422 1.00 96.62 97 VAL A C 1
ATOM 797 O O . VAL A 1 97 ? -7.788 -3.628 22.536 1.00 96.62 97 VAL A O 1
ATOM 800 N N . GLU A 1 98 ? -7.327 -1.852 21.245 1.00 95.06 98 GLU A N 1
ATOM 801 C CA . GLU A 1 98 ? -7.351 -0.858 22.318 1.00 95.06 98 GLU A CA 1
ATOM 802 C C . GLU A 1 98 ? -7.965 0.458 21.849 1.00 95.06 98 GLU A C 1
ATOM 804 O O . GLU A 1 98 ? -7.690 0.945 20.747 1.00 95.06 98 GLU A O 1
ATOM 809 N N . ASN A 1 99 ? -8.762 1.051 22.738 1.00 94.88 99 ASN A N 1
ATOM 810 C CA . ASN A 1 99 ? -9.298 2.393 22.602 1.00 94.88 99 ASN A CA 1
ATOM 811 C C . ASN A 1 99 ? -8.415 3.381 23.374 1.00 94.88 99 ASN A C 1
ATOM 813 O O . ASN A 1 99 ? -8.338 3.327 24.598 1.00 94.88 99 ASN A O 1
ATOM 817 N N . CYS A 1 100 ? -7.735 4.265 22.643 1.00 91.25 100 CYS A N 1
ATOM 818 C CA . CYS A 1 100 ? -6.887 5.327 23.186 1.00 91.25 100 CYS A CA 1
ATOM 819 C C . CYS A 1 100 ? -7.542 6.713 23.042 1.00 91.25 100 CYS A C 1
ATOM 821 O O . CYS A 1 100 ? -6.852 7.733 23.089 1.00 91.25 100 CYS A O 1
ATOM 823 N N . SER A 1 101 ? -8.845 6.762 22.769 1.00 92.06 101 SER A N 1
ATOM 824 C CA . SER A 1 101 ? -9.613 7.999 22.665 1.00 92.06 101 SER A CA 1
ATOM 825 C C . SER A 1 101 ? -10.249 8.370 24.009 1.00 92.06 101 SER A C 1
ATOM 827 O O . SER A 1 101 ? -10.244 7.584 24.951 1.00 92.06 101 SER A O 1
ATOM 829 N N . ALA A 1 102 ? -10.804 9.581 24.097 1.00 92.50 102 ALA A N 1
ATOM 830 C CA . ALA A 1 102 ? -11.586 10.005 25.260 1.00 92.50 102 ALA A CA 1
ATOM 831 C C . ALA A 1 102 ? -13.018 9.434 25.265 1.00 92.50 102 ALA A C 1
ATOM 833 O O . ALA A 1 102 ? -13.708 9.530 26.276 1.00 92.50 102 ALA A O 1
ATOM 834 N N . ASP A 1 103 ? -13.477 8.879 24.141 1.00 93.00 103 ASP A N 1
ATOM 835 C CA . ASP A 1 103 ? -14.811 8.301 24.014 1.00 93.00 103 ASP A CA 1
ATOM 836 C C . ASP A 1 103 ? -14.800 6.867 24.547 1.00 93.00 103 ASP A C 1
ATOM 838 O O . ASP A 1 103 ? -14.283 5.958 23.899 1.00 93.00 103 ASP A O 1
ATOM 842 N N . SER A 1 104 ? -15.358 6.665 25.739 1.00 91.81 104 SER A N 1
ATOM 843 C CA . SER A 1 104 ? -15.420 5.357 26.394 1.00 91.81 104 SER A CA 1
ATOM 844 C C . SER A 1 104 ? -16.573 4.474 25.912 1.00 91.81 104 SER A C 1
ATOM 846 O O . SER A 1 104 ? -16.704 3.364 26.415 1.00 91.81 104 SER A O 1
ATOM 848 N N . SER A 1 105 ? -17.416 4.943 24.984 1.00 94.75 105 SER A N 1
ATOM 849 C CA . SER A 1 105 ? -18.507 4.129 24.427 1.00 94.75 105 SER A CA 1
ATOM 850 C C . SER A 1 105 ? -18.026 3.073 23.430 1.00 94.75 105 SER A C 1
ATOM 852 O O . SER A 1 105 ? -18.763 2.145 23.124 1.00 94.75 105 SER A O 1
ATOM 854 N N . ILE A 1 106 ? -16.792 3.211 22.939 1.00 93.88 106 ILE A N 1
ATOM 855 C CA . ILE A 1 106 ? -16.180 2.303 21.971 1.00 93.88 106 ILE A CA 1
ATOM 856 C C . ILE A 1 106 ? -15.401 1.219 22.717 1.00 93.88 106 ILE A C 1
ATOM 858 O O . ILE A 1 106 ? -14.410 1.505 23.405 1.00 93.88 106 ILE A O 1
ATOM 862 N N . GLU A 1 107 ? -15.821 -0.031 22.547 1.00 93.94 107 GLU A N 1
ATOM 863 C CA . GLU A 1 107 ? -15.284 -1.175 23.282 1.00 93.94 107 GLU A CA 1
ATOM 864 C C . GLU A 1 107 ? -14.230 -1.971 22.492 1.00 93.94 107 GLU A C 1
ATOM 866 O O . GLU A 1 107 ? -14.113 -1.914 21.263 1.00 93.94 107 GLU A O 1
ATOM 871 N N . LYS A 1 108 ? -13.418 -2.747 23.219 1.00 95.62 108 LYS A N 1
ATOM 872 C CA . LYS A 1 108 ? -12.477 -3.696 22.608 1.00 95.62 108 LYS A CA 1
ATOM 873 C C . LYS A 1 108 ? -13.254 -4.819 21.918 1.00 95.62 108 LYS A C 1
ATOM 875 O O . LYS A 1 108 ? -14.241 -5.312 22.446 1.00 95.62 108 LYS A O 1
ATOM 880 N N . GLY A 1 109 ? -12.763 -5.267 20.768 1.00 96.06 109 GLY A N 1
ATOM 881 C CA . GLY A 1 109 ? -13.399 -6.312 19.965 1.00 96.06 109 GLY A CA 1
ATOM 882 C C . GLY A 1 109 ? -14.481 -5.803 19.013 1.00 96.06 109 GLY A C 1
ATOM 883 O O . GLY A 1 109 ? -14.935 -6.575 18.170 1.00 96.06 109 GLY A O 1
ATOM 884 N N . GLU A 1 110 ? -14.857 -4.522 19.070 1.00 96.88 110 GLU A N 1
ATOM 885 C CA . GLU A 1 110 ? -15.787 -3.951 18.098 1.00 96.88 110 GLU A CA 1
ATOM 886 C C . GLU A 1 110 ? -15.195 -3.919 16.683 1.00 96.88 110 GLU A C 1
ATOM 888 O O . GLU A 1 110 ? -14.003 -3.662 16.476 1.00 96.88 110 GLU A O 1
ATOM 893 N N . GLU A 1 111 ? -16.050 -4.174 15.690 1.00 97.06 111 GLU A N 1
ATOM 894 C CA . GLU A 1 111 ? -15.693 -4.105 14.275 1.00 97.06 111 GLU A CA 1
ATOM 895 C C . GLU A 1 111 ? -15.798 -2.663 13.763 1.00 97.06 111 GLU A C 1
ATOM 897 O O . GLU A 1 111 ? -16.862 -2.040 13.780 1.00 97.06 111 GLU A O 1
ATOM 902 N N . ILE A 1 112 ? -14.714 -2.155 13.180 1.00 95.50 112 ILE A N 1
ATOM 903 C CA . ILE A 1 112 ? -14.750 -0.911 12.420 1.00 95.50 112 ILE A CA 1
ATOM 904 C C . ILE A 1 112 ? -15.190 -1.225 10.992 1.00 95.50 112 ILE A C 1
ATOM 906 O O . ILE A 1 112 ? -14.428 -1.735 10.167 1.00 95.50 112 ILE A O 1
ATOM 910 N N . VAL A 1 113 ? -16.418 -0.837 10.661 1.00 96.62 113 VAL A N 1
ATOM 911 C CA . VAL A 1 113 ? -16.978 -1.026 9.312 1.00 96.62 113 VAL A CA 1
ATOM 912 C C . VAL A 1 113 ? -16.660 0.136 8.365 1.00 96.62 113 VAL A C 1
ATOM 914 O O . VAL A 1 113 ? -16.599 -0.040 7.142 1.00 96.62 113 VAL A O 1
ATOM 917 N N . LYS A 1 114 ? -16.454 1.348 8.905 1.00 95.06 114 LYS A N 1
ATOM 918 C CA . LYS A 1 114 ? -16.152 2.566 8.138 1.00 95.06 114 LYS A CA 1
ATOM 919 C C . LYS A 1 114 ? -15.227 3.510 8.902 1.00 95.06 114 LYS A C 1
ATOM 921 O O . LYS A 1 114 ? -15.347 3.659 10.109 1.00 95.06 114 LYS A O 1
ATOM 926 N N . ILE A 1 115 ? -14.373 4.229 8.174 1.00 91.38 115 ILE A N 1
ATOM 927 C CA . ILE A 1 115 ? -13.549 5.322 8.707 1.00 91.38 115 ILE A CA 1
ATOM 928 C C . ILE A 1 115 ? -13.782 6.557 7.835 1.00 91.38 115 ILE A C 1
ATOM 930 O O . ILE A 1 115 ? -13.475 6.547 6.643 1.00 91.38 115 ILE A O 1
ATOM 934 N N . ASN A 1 116 ? -14.298 7.645 8.420 1.00 89.44 116 ASN A N 1
ATOM 935 C CA . ASN A 1 116 ? -14.667 8.868 7.687 1.00 89.44 116 ASN A CA 1
ATOM 936 C C . ASN A 1 116 ? -15.584 8.589 6.471 1.00 89.44 116 ASN A C 1
ATOM 938 O O . ASN A 1 116 ? -15.329 9.078 5.373 1.00 89.44 116 ASN A O 1
ATOM 942 N N . GLY A 1 117 ? -16.599 7.736 6.644 1.00 91.12 117 GLY A N 1
ATOM 943 C CA . GLY A 1 117 ? -17.561 7.376 5.591 1.00 91.12 117 GLY A CA 1
ATOM 944 C C . GLY A 1 117 ? -17.084 6.327 4.573 1.00 91.12 117 GLY A C 1
ATOM 945 O O . GLY A 1 117 ? -17.906 5.790 3.832 1.00 91.12 117 GLY A O 1
ATOM 946 N N . GLU A 1 118 ? -15.797 5.972 4.554 1.00 93.31 118 GLU A N 1
ATOM 947 C CA . GLU A 1 118 ? -15.230 4.972 3.641 1.00 93.31 118 GLU A CA 1
ATOM 948 C C . GLU A 1 118 ? -15.212 3.577 4.285 1.00 93.31 118 GLU A C 1
ATOM 950 O O . GLU A 1 118 ? -14.784 3.439 5.430 1.00 93.31 118 GLU A O 1
ATOM 955 N N . LYS A 1 119 ? -15.662 2.540 3.559 1.00 96.06 119 LYS A N 1
ATOM 956 C CA . LYS A 1 119 ? -15.662 1.147 4.047 1.00 96.06 119 LYS A CA 1
ATOM 957 C C . LYS A 1 119 ? -14.239 0.679 4.358 1.00 96.06 119 LYS A C 1
ATOM 959 O O . LYS A 1 119 ? -13.347 0.841 3.523 1.00 96.06 119 LYS A O 1
ATOM 964 N N . THR A 1 120 ? -14.038 0.021 5.497 1.00 95.31 120 THR A N 1
ATOM 965 C CA . THR A 1 120 ? -12.713 -0.484 5.901 1.00 95.31 120 THR A CA 1
ATOM 966 C C . THR A 1 120 ? -12.138 -1.490 4.914 1.00 95.31 120 THR A C 1
ATOM 968 O O . THR A 1 120 ? -10.950 -1.417 4.626 1.00 95.31 120 THR A O 1
ATOM 971 N N . ALA A 1 121 ? -12.963 -2.320 4.271 1.00 94.69 121 ALA A N 1
ATOM 972 C CA . ALA A 1 121 ? -12.516 -3.200 3.187 1.00 94.69 121 ALA A CA 1
ATOM 973 C C . ALA A 1 121 ? -11.834 -2.440 2.025 1.00 94.69 121 ALA A C 1
ATOM 975 O O . ALA A 1 121 ? -10.810 -2.881 1.502 1.00 94.69 121 ALA A O 1
ATOM 976 N N . ALA A 1 122 ? -12.355 -1.267 1.641 1.00 94.69 122 ALA A N 1
ATOM 977 C CA . ALA A 1 122 ? -11.764 -0.443 0.583 1.00 94.69 122 ALA A CA 1
ATOM 978 C C . ALA A 1 122 ? -10.453 0.218 1.036 1.00 94.69 122 ALA A C 1
ATOM 980 O O . ALA A 1 122 ? -9.499 0.297 0.260 1.00 94.69 122 ALA A O 1
ATOM 981 N N . ILE A 1 123 ? -10.391 0.648 2.300 1.00 94.56 123 ILE A N 1
ATOM 982 C CA . ILE A 1 123 ? -9.172 1.189 2.913 1.00 94.56 123 ILE A CA 1
ATOM 983 C C . ILE A 1 123 ? -8.092 0.106 2.960 1.00 94.56 123 ILE A C 1
ATOM 985 O O . ILE A 1 123 ? -6.984 0.330 2.480 1.00 94.56 123 ILE A O 1
ATOM 989 N N . MET A 1 124 ? -8.420 -1.083 3.466 1.00 95.44 124 MET A N 1
ATOM 990 C CA . MET A 1 124 ? -7.496 -2.214 3.548 1.00 95.44 124 MET A CA 1
ATOM 991 C C . MET A 1 124 ? -6.991 -2.621 2.168 1.00 95.44 124 MET A C 1
ATOM 993 O O . MET A 1 124 ? -5.788 -2.770 1.990 1.00 95.44 124 MET A O 1
ATOM 997 N N . SER A 1 125 ? -7.869 -2.709 1.164 1.00 94.31 125 SER A N 1
ATOM 998 C CA . SER A 1 125 ? -7.468 -2.998 -0.219 1.00 94.31 125 SER A CA 1
ATOM 999 C C . SER A 1 125 ? -6.435 -1.991 -0.745 1.00 94.31 125 SER A C 1
ATOM 1001 O O . SER A 1 125 ? -5.397 -2.379 -1.286 1.00 94.31 125 SER A O 1
ATOM 1003 N N . GLN A 1 126 ? -6.665 -0.695 -0.516 1.00 94.56 126 GLN A N 1
ATOM 1004 C CA . GLN A 1 126 ? -5.725 0.357 -0.899 1.00 94.56 126 GLN A CA 1
ATOM 1005 C C . GLN A 1 126 ? -4.391 0.246 -0.158 1.00 94.56 126 GLN A C 1
ATOM 1007 O O . GLN A 1 126 ? -3.333 0.372 -0.778 1.00 94.56 126 GLN A O 1
ATOM 1012 N N . LEU A 1 127 ? -4.418 0.047 1.158 1.00 95.00 127 LEU A N 1
ATOM 1013 C CA . LEU A 1 127 ? -3.200 -0.030 1.957 1.00 95.00 127 LEU A CA 1
ATOM 1014 C C . LEU A 1 127 ? -2.391 -1.282 1.609 1.00 95.00 127 LEU A C 1
ATOM 1016 O O . LEU A 1 127 ? -1.185 -1.172 1.397 1.00 95.00 127 LEU A O 1
ATOM 1020 N N . MET A 1 128 ? -3.048 -2.436 1.451 1.00 94.75 128 MET A N 1
ATOM 1021 C CA . MET A 1 128 ? -2.411 -3.689 1.043 1.00 94.75 128 MET A CA 1
ATOM 1022 C C . MET A 1 128 ? -1.719 -3.549 -0.310 1.00 94.75 128 MET A C 1
ATOM 1024 O O . MET A 1 128 ? -0.581 -3.985 -0.449 1.00 94.75 128 MET A O 1
ATOM 1028 N N . ALA A 1 129 ? -2.348 -2.900 -1.299 1.00 94.19 129 ALA A N 1
ATOM 1029 C CA . ALA A 1 129 ? -1.778 -2.705 -2.639 1.00 94.19 129 ALA A CA 1
ATOM 1030 C C . ALA A 1 129 ? -0.435 -1.946 -2.657 1.00 94.19 129 ALA A C 1
ATOM 1032 O O . ALA A 1 129 ? 0.274 -1.993 -3.659 1.00 94.19 129 ALA A O 1
ATOM 1033 N N . ARG A 1 130 ? -0.090 -1.263 -1.561 1.00 95.12 130 A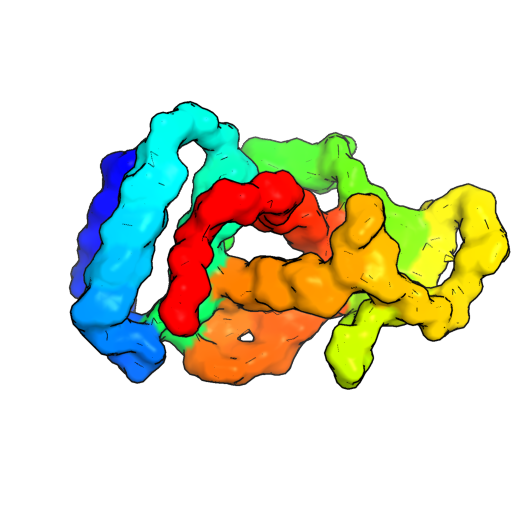RG A N 1
ATOM 1034 C CA . ARG A 1 130 ? 1.147 -0.489 -1.396 1.00 95.12 130 ARG A CA 1
ATOM 1035 C C . ARG A 1 130 ? 2.198 -1.189 -0.541 1.00 95.12 130 ARG A C 1
ATOM 1037 O O . ARG A 1 130 ? 3.255 -0.612 -0.319 1.00 95.12 130 ARG A O 1
ATOM 10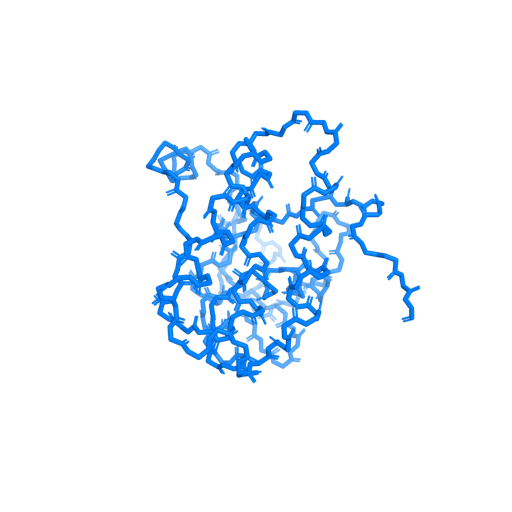44 N N . GLN A 1 131 ? 1.924 -2.396 -0.051 1.00 95.88 131 GLN A N 1
ATOM 1045 C CA . GLN A 1 131 ? 2.875 -3.146 0.766 1.00 95.88 131 GLN A CA 1
ATOM 1046 C C . GLN A 1 131 ? 3.726 -4.092 -0.077 1.00 95.88 131 GLN A C 1
ATOM 1048 O O . GLN A 1 131 ? 3.236 -4.708 -1.035 1.00 95.88 131 GLN A O 1
ATOM 1053 N N . ILE A 1 132 ? 4.984 -4.215 0.344 1.00 95.94 132 ILE A N 1
ATOM 1054 C CA . ILE A 1 132 ? 5.909 -5.270 -0.070 1.00 95.94 132 ILE A CA 1
ATOM 1055 C C . ILE A 1 132 ? 5.343 -6.648 0.252 1.00 95.94 132 ILE A C 1
ATOM 1057 O O . ILE A 1 132 ? 4.534 -6.815 1.168 1.00 95.94 132 ILE A O 1
ATOM 1061 N N . ARG A 1 133 ? 5.731 -7.626 -0.559 1.00 95.56 133 ARG A N 1
ATOM 1062 C CA . ARG A 1 133 ? 5.200 -8.987 -0.525 1.00 95.56 133 ARG A CA 1
ATOM 1063 C C . ARG A 1 133 ? 6.098 -9.913 -1.321 1.00 95.56 133 ARG A C 1
ATOM 1065 O O . ARG A 1 133 ? 6.738 -9.452 -2.257 1.00 95.56 133 ARG A O 1
ATOM 1072 N N . ASP A 1 134 ? 5.997 -11.204 -1.047 1.00 94.31 134 ASP A N 1
ATOM 1073 C CA . ASP A 1 134 ? 6.607 -12.234 -1.881 1.00 94.31 134 ASP A CA 1
ATOM 1074 C C . ASP A 1 134 ? 5.552 -12.837 -2.812 1.00 94.31 134 ASP A C 1
ATOM 1076 O O . ASP A 1 134 ? 4.638 -13.562 -2.401 1.00 94.31 134 ASP A O 1
ATOM 1080 N N . GLY A 1 135 ? 5.644 -12.466 -4.087 1.00 94.19 135 GLY A N 1
ATOM 1081 C CA . GLY A 1 135 ? 4.684 -12.820 -5.123 1.00 94.19 135 GLY A CA 1
ATOM 1082 C C . GLY A 1 135 ? 3.262 -12.373 -4.784 1.00 94.19 135 GLY A C 1
ATOM 1083 O O . GLY A 1 135 ? 2.980 -11.186 -4.611 1.00 94.19 135 GLY A O 1
ATOM 1084 N N . TYR A 1 136 ? 2.345 -13.338 -4.706 1.00 94.75 136 TYR A N 1
ATOM 1085 C CA . TYR A 1 136 ? 0.927 -13.093 -4.419 1.00 94.75 136 TYR A CA 1
ATOM 1086 C C . TYR A 1 136 ? 0.562 -13.254 -2.935 1.00 94.75 136 TYR A C 1
ATOM 1088 O O . TYR A 1 136 ? -0.602 -13.073 -2.577 1.00 94.75 136 TYR A O 1
ATOM 1096 N N . ASN A 1 137 ? 1.532 -13.572 -2.071 1.00 94.94 137 ASN A N 1
ATOM 1097 C CA . ASN A 1 137 ? 1.294 -13.797 -0.650 1.00 94.94 137 ASN A CA 1
ATOM 1098 C C . ASN A 1 137 ? 0.898 -12.490 0.065 1.00 94.94 137 ASN A C 1
ATOM 1100 O O . ASN A 1 137 ? 1.560 -11.461 -0.073 1.00 94.94 137 ASN A O 1
ATOM 1104 N N . GLN A 1 138 ? -0.189 -12.531 0.838 1.00 93.88 138 GLN A N 1
ATOM 1105 C CA . GLN A 1 138 ? -0.704 -11.383 1.589 1.00 93.88 138 GLN A CA 1
ATOM 1106 C C . GLN A 1 138 ? -0.354 -11.410 3.081 1.00 93.88 138 GLN A C 1
ATOM 1108 O O . GLN A 1 138 ? -0.580 -10.409 3.754 1.00 93.88 138 GLN A O 1
ATOM 1113 N N . THR A 1 139 ? 0.244 -12.487 3.598 1.00 95.06 139 THR A N 1
ATOM 1114 C CA . THR A 1 139 ? 0.587 -12.629 5.020 1.00 95.06 139 THR A CA 1
ATOM 1115 C C . THR A 1 139 ? 1.477 -11.490 5.503 1.00 95.06 139 THR A C 1
ATOM 1117 O O . THR A 1 139 ? 1.188 -10.891 6.536 1.00 95.06 139 THR A O 1
ATOM 1120 N N . TYR A 1 140 ? 2.515 -11.128 4.743 1.00 95.50 140 TYR A N 1
ATOM 1121 C CA . TYR A 1 140 ? 3.402 -10.033 5.137 1.00 95.50 140 TYR A CA 1
ATOM 1122 C C . TYR A 1 140 ? 2.748 -8.644 5.011 1.00 95.50 140 TYR A C 1
ATOM 1124 O O . TYR A 1 140 ? 2.793 -7.897 5.986 1.00 95.50 140 TYR A O 1
ATOM 1132 N N . PRO A 1 141 ? 2.031 -8.304 3.916 1.00 96.06 141 PRO A N 1
ATOM 1133 C CA . PRO A 1 141 ? 1.169 -7.122 3.886 1.00 96.06 141 PRO A CA 1
ATOM 1134 C C . PRO A 1 141 ? 0.205 -7.008 5.073 1.00 96.06 141 PRO A C 1
ATOM 1136 O O . PRO A 1 141 ? 0.079 -5.930 5.649 1.00 96.06 141 PRO A O 1
ATOM 1139 N N . ILE A 1 142 ? -0.465 -8.100 5.454 1.00 96.69 142 ILE A N 1
ATOM 1140 C CA . ILE A 1 142 ? -1.389 -8.127 6.596 1.00 96.69 142 ILE A CA 1
ATOM 1141 C C . ILE A 1 142 ? -0.628 -7.885 7.898 1.00 96.69 142 ILE A C 1
ATOM 1143 O O . ILE A 1 142 ? -1.046 -7.050 8.697 1.00 96.69 142 ILE A O 1
ATOM 1147 N N . TRP A 1 143 ? 0.512 -8.553 8.091 1.00 96.44 143 TRP A N 1
ATOM 1148 C CA . TRP A 1 143 ? 1.366 -8.344 9.256 1.00 96.44 143 TRP A CA 1
ATOM 1149 C C . TRP A 1 143 ? 1.807 -6.880 9.370 1.00 96.44 143 TRP A C 1
ATOM 1151 O O . TRP A 1 143 ? 1.629 -6.278 10.428 1.00 96.44 143 TRP A O 1
ATOM 1161 N N . ILE A 1 144 ? 2.279 -6.270 8.276 1.00 95.81 144 ILE A N 1
ATOM 1162 C CA . ILE A 1 144 ? 2.658 -4.850 8.232 1.00 95.81 144 ILE A CA 1
ATOM 1163 C C . ILE A 1 144 ? 1.474 -3.974 8.649 1.00 95.81 144 ILE A C 1
ATOM 1165 O O . ILE A 1 144 ? 1.626 -3.083 9.482 1.00 95.81 144 ILE A O 1
ATOM 1169 N N . LEU A 1 145 ? 0.281 -4.218 8.103 1.00 95.31 145 LEU A N 1
ATOM 1170 C CA . LEU A 1 145 ? -0.888 -3.414 8.449 1.00 95.31 145 LEU A CA 1
ATOM 1171 C C . LEU A 1 145 ? -1.304 -3.604 9.908 1.00 95.31 145 LEU A C 1
ATOM 1173 O O . LEU A 1 145 ? -1.584 -2.606 10.557 1.00 95.31 145 LEU A O 1
ATOM 1177 N N . ASN A 1 146 ? -1.243 -4.810 10.467 1.00 96.00 146 ASN A N 1
ATOM 1178 C CA . ASN A 1 146 ? -1.544 -5.030 11.886 1.00 96.00 146 ASN A CA 1
ATOM 1179 C C . ASN A 1 146 ? -0.585 -4.284 12.830 1.00 96.00 146 ASN A C 1
ATOM 1181 O O . ASN A 1 146 ? -0.997 -3.873 13.909 1.00 96.00 146 ASN A O 1
ATOM 1185 N N . HIS A 1 147 ? 0.663 -4.039 12.419 1.00 94.12 147 HIS A N 1
ATOM 1186 C CA . HIS A 1 147 ? 1.646 -3.323 13.246 1.00 94.12 147 HIS A CA 1
ATOM 1187 C C . HIS A 1 147 ? 1.668 -1.812 12.982 1.00 94.12 147 HIS A C 1
ATOM 1189 O O . HIS A 1 147 ? 1.908 -1.019 13.892 1.00 94.12 147 HIS A O 1
ATOM 1195 N N . TYR A 1 148 ? 1.396 -1.391 11.744 1.00 92.06 148 TYR A N 1
ATOM 1196 C CA . TYR A 1 148 ? 1.643 -0.021 11.287 1.00 92.06 148 TYR A CA 1
ATOM 1197 C C . TYR A 1 148 ? 0.405 0.683 10.712 1.00 92.06 148 TYR A C 1
ATOM 1199 O O . TYR A 1 148 ? 0.538 1.770 10.144 1.00 92.06 148 TYR A O 1
ATOM 1207 N N . PHE A 1 149 ? -0.809 0.131 10.882 1.00 92.69 149 PHE A N 1
ATOM 1208 C CA . PHE A 1 149 ? -2.055 0.684 10.322 1.00 92.69 149 PHE A CA 1
ATOM 1209 C C . PHE A 1 149 ? -2.191 2.194 10.542 1.00 92.69 149 PHE A C 1
ATOM 1211 O O . PHE A 1 149 ? -2.474 2.939 9.605 1.00 92.69 149 PHE A O 1
ATOM 1218 N N . ARG A 1 150 ? -1.970 2.657 11.781 1.00 89.19 150 ARG A N 1
ATOM 1219 C CA . ARG A 1 150 ? -2.168 4.059 12.189 1.00 89.19 150 ARG A CA 1
ATOM 1220 C C . ARG A 1 150 ? -1.315 5.018 11.357 1.00 89.19 150 ARG A C 1
ATOM 1222 O O . ARG A 1 150 ? -1.837 6.016 10.868 1.00 89.19 150 ARG A O 1
ATOM 1229 N N . GLY A 1 151 ? -0.035 4.691 11.175 1.00 87.75 151 GLY A N 1
ATOM 1230 C CA . GLY A 1 151 ? 0.893 5.481 10.365 1.00 87.75 151 GLY A CA 1
ATOM 1231 C C . GLY A 1 151 ? 0.635 5.328 8.869 1.00 87.75 151 GLY A C 1
ATOM 1232 O O . GLY A 1 151 ? 0.766 6.288 8.118 1.00 87.75 151 GLY A O 1
ATOM 1233 N N . LEU A 1 152 ? 0.202 4.145 8.424 1.00 90.00 152 LEU A N 1
ATOM 1234 C CA . LEU A 1 152 ? -0.044 3.876 7.009 1.00 90.00 152 LEU A CA 1
ATOM 1235 C C . LEU A 1 152 ? -1.355 4.474 6.488 1.00 90.00 152 LEU A C 1
ATOM 1237 O O . LEU A 1 152 ? -1.452 4.794 5.302 1.00 90.00 152 LEU A O 1
ATOM 1241 N N . LEU A 1 153 ? -2.340 4.703 7.363 1.00 89.25 153 LEU A N 1
ATOM 1242 C CA . LEU A 1 153 ? -3.652 5.245 7.005 1.00 89.25 153 LEU A CA 1
ATOM 1243 C C . LEU A 1 153 ? -3.566 6.587 6.264 1.00 89.25 153 LEU A C 1
ATOM 1245 O O . LEU A 1 153 ? -4.421 6.885 5.429 1.00 89.25 153 LEU A O 1
ATOM 1249 N N . GLN A 1 154 ? -2.544 7.397 6.536 1.00 83.00 154 GLN A N 1
ATOM 1250 C CA . GLN A 1 154 ? -2.357 8.688 5.875 1.00 83.00 154 GLN A CA 1
ATOM 1251 C C . GLN A 1 154 ? -1.905 8.556 4.411 1.00 83.00 154 GLN A C 1
ATOM 1253 O O . GLN A 1 154 ? -2.175 9.450 3.616 1.00 83.00 154 GLN A O 1
ATOM 1258 N N . PHE A 1 155 ? -1.247 7.459 4.022 1.00 81.19 155 PHE A N 1
ATOM 1259 C CA . PHE A 1 155 ? -0.810 7.2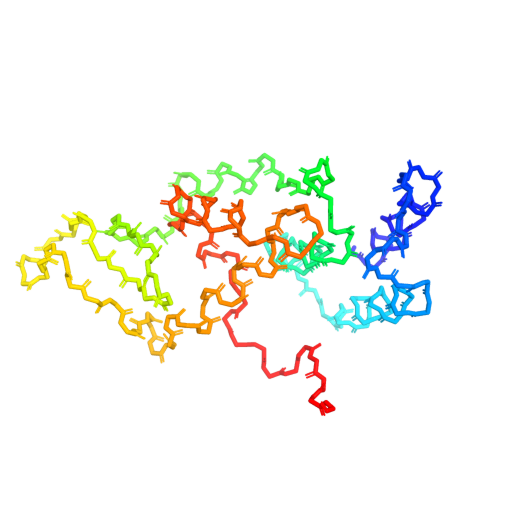20 2.637 1.00 81.19 155 PHE A CA 1
ATOM 1260 C C . PHE A 1 155 ? -1.941 6.680 1.753 1.00 81.19 155 PHE A C 1
ATOM 1262 O O . PHE A 1 155 ? -1.739 6.296 0.598 1.00 81.19 155 PHE A O 1
ATOM 1269 N N . ARG A 1 156 ? -3.168 6.645 2.284 1.00 81.88 156 ARG A N 1
ATOM 1270 C CA . ARG A 1 156 ? -4.349 6.363 1.478 1.00 81.88 156 ARG A CA 1
ATOM 1271 C C . ARG A 1 156 ? -4.654 7.546 0.568 1.00 81.88 156 ARG A C 1
ATOM 1273 O O . ARG A 1 156 ? -4.570 8.711 0.961 1.00 81.88 156 ARG A O 1
ATOM 1280 N N . VAL A 1 157 ? -5.118 7.242 -0.635 1.00 69.56 157 VAL A N 1
ATOM 1281 C CA . VAL A 1 157 ? -5.646 8.265 -1.532 1.00 69.56 157 VAL A CA 1
ATOM 1282 C C . VAL A 1 157 ? -7.104 8.476 -1.148 1.00 69.56 157 VAL A C 1
ATOM 1284 O O . VAL A 1 157 ? -7.961 7.647 -1.435 1.00 69.56 157 VAL A O 1
ATOM 1287 N N . ARG A 1 158 ? -7.398 9.586 -0.465 1.00 59.22 158 ARG A N 1
ATOM 1288 C CA . ARG A 1 158 ? -8.772 9.983 -0.132 1.00 59.22 158 ARG A CA 1
ATOM 1289 C C . ARG A 1 158 ? -9.511 10.345 -1.424 1.00 59.22 158 ARG A C 1
ATOM 1291 O O . ARG A 1 158 ? -9.484 11.494 -1.838 1.00 59.22 158 ARG A O 1
ATOM 1298 N N . SER A 1 159 ? -10.134 9.349 -2.059 1.00 42.62 159 SER A N 1
ATOM 1299 C CA . SER A 1 159 ? -10.925 9.471 -3.290 1.00 42.62 159 SER A CA 1
ATOM 1300 C C . SER A 1 159 ? -10.178 10.127 -4.465 1.00 42.62 159 SER A C 1
ATOM 1302 O O . SER A 1 159 ? -10.205 11.342 -4.657 1.00 42.62 159 SER A O 1
ATOM 1304 N N . ALA A 1 160 ? -9.632 9.292 -5.348 1.00 35.28 160 ALA A N 1
ATOM 1305 C CA . ALA A 1 160 ? -9.529 9.639 -6.758 1.00 35.28 160 ALA A CA 1
ATOM 1306 C C . ALA A 1 160 ? -10.765 9.076 -7.475 1.00 35.28 160 ALA A C 1
ATOM 1308 O O . ALA A 1 160 ? -10.879 7.864 -7.665 1.00 35.28 160 ALA A O 1
ATOM 1309 N N . ARG A 1 161 ? -11.668 9.941 -7.953 1.00 35.50 161 ARG A N 1
ATOM 1310 C CA . ARG A 1 161 ? -12.271 9.630 -9.254 1.00 35.50 161 ARG A CA 1
ATOM 1311 C C . ARG A 1 161 ? -11.088 9.501 -10.222 1.00 35.50 161 ARG A C 1
ATOM 1313 O O . ARG A 1 161 ? -10.314 10.441 -10.362 1.00 35.50 161 ARG A O 1
ATOM 1320 N N . SER A 1 162 ? -10.955 8.326 -10.829 1.00 39.53 162 SER A N 1
ATOM 1321 C CA . SER A 1 162 ? -9.924 7.924 -11.798 1.00 39.53 162 SER A CA 1
ATOM 1322 C C . SER A 1 162 ? -8.495 7.767 -11.255 1.00 39.53 162 SER A C 1
ATOM 1324 O O . SER A 1 162 ? -7.742 8.724 -11.134 1.00 39.53 162 SER A O 1
ATOM 1326 N N . LEU A 1 163 ? -8.087 6.523 -11.005 1.00 37.56 163 LEU A N 1
ATOM 1327 C CA . LEU A 1 163 ? -6.689 6.123 -11.230 1.00 37.56 163 LEU A CA 1
ATOM 1328 C C . LEU A 1 163 ? -6.563 4.841 -12.061 1.00 37.56 163 LEU A C 1
ATOM 1330 O O . LEU A 1 163 ? -5.498 4.611 -12.614 1.00 37.56 163 LEU A O 1
ATOM 1334 N N . PHE A 1 164 ? -7.639 4.068 -12.248 1.00 39.66 164 PHE A N 1
ATOM 1335 C CA . PHE A 1 164 ? -7.675 2.971 -13.216 1.00 39.66 164 PHE A CA 1
ATOM 1336 C C . PHE A 1 164 ? -9.081 2.858 -13.829 1.00 39.66 164 PHE A C 1
ATOM 1338 O O . PHE A 1 164 ? -10.060 2.904 -13.074 1.00 39.66 164 PHE A O 1
ATOM 1345 N N . PRO A 1 165 ? -9.220 2.752 -15.165 1.00 28.62 165 PRO A N 1
ATOM 1346 C CA . PRO A 1 165 ? -10.482 2.362 -15.776 1.00 28.62 165 PRO A CA 1
ATOM 1347 C C . PRO A 1 165 ? -10.811 0.928 -15.350 1.00 28.62 165 PRO A C 1
ATOM 1349 O O . PRO A 1 165 ? -9.933 0.067 -15.304 1.00 28.62 165 PRO A O 1
ATOM 1352 N N . ARG A 1 166 ? -12.078 0.685 -15.005 1.00 31.78 166 ARG A N 1
ATOM 1353 C CA . ARG A 1 166 ? -12.596 -0.679 -14.893 1.00 31.78 166 ARG A CA 1
ATOM 1354 C C . ARG A 1 166 ? -12.618 -1.253 -16.309 1.00 31.78 166 ARG A C 1
ATOM 1356 O O . ARG A 1 166 ? -13.306 -0.693 -17.158 1.00 31.78 166 ARG A O 1
ATOM 1363 N N . THR A 1 167 ? -11.847 -2.303 -16.545 1.00 41.41 167 THR A N 1
ATOM 1364 C CA . THR A 1 167 ? -12.112 -3.275 -17.612 1.00 41.41 167 THR A CA 1
ATOM 1365 C C . THR A 1 167 ? -12.781 -4.480 -16.995 1.00 41.41 167 THR A C 1
ATOM 1367 O O . THR A 1 167 ? -12.320 -4.856 -15.890 1.00 41.41 167 THR A O 1
#

pLDDT: mean 90.23, std 13.86, range [28.62, 98.25]